Protein AF-A0A7W1D3F8-F1 (afdb_monomer_lite)

Sequence (54 aa):
MDDILQCPECVLRFTSRSELQQHLMLDHPRRDDDDPGKTHEHPLATPPEPRPGR

Radius of gyration: 20.87 Å; chains: 1; bounding box: 28×33×60 Å

Secondary structure (DSSP, 8-state):
---PEEPTTT--EESSHHHHHHHHHHHS---TTS-TT-----------------

Structure (mmCIF, N/CA/C/O backbone):
data_AF-A0A7W1D3F8-F1
#
_entry.id   AF-A0A7W1D3F8-F1
#
loop_
_atom_site.group_PDB
_atom_site.id
_atom_site.type_symbol
_atom_site.label_atom_id
_atom_site.label_alt_id
_atom_site.label_comp_id
_atom_site.label_asym_id
_atom_site.label_entity_id
_atom_site.label_seq_id
_atom_site.pdbx_PDB_ins_code
_atom_site.Cartn_x
_atom_site.Cartn_y
_atom_site.Cartn_z
_atom_site.occupancy
_atom_site.B_iso_or_equiv
_atom_site.auth_seq_id
_atom_site.auth_comp_id
_atom_site.auth_asym_id
_atom_site.auth_atom_id
_atom_site.pdbx_PDB_model_num
ATOM 1 N N . MET A 1 1 ? -16.089 -5.939 5.472 1.00 44.66 1 MET A N 1
ATOM 2 C CA . MET A 1 1 ? -15.676 -5.529 4.113 1.00 44.66 1 MET A CA 1
ATOM 3 C C . MET A 1 1 ? -14.201 -5.260 4.248 1.00 44.66 1 MET A C 1
ATOM 5 O O . MET A 1 1 ? -13.830 -4.243 4.817 1.00 44.66 1 MET A O 1
ATOM 9 N N . ASP A 1 2 ? -13.390 -6.240 3.885 1.00 64.25 2 ASP A N 1
ATOM 10 C CA . ASP A 1 2 ? -11.994 -6.314 4.293 1.00 64.25 2 ASP A CA 1
ATOM 11 C C . ASP A 1 2 ? -11.186 -6.425 3.006 1.00 64.25 2 ASP A C 1
ATOM 13 O O . ASP A 1 2 ? -10.724 -7.498 2.620 1.00 64.25 2 ASP A O 1
ATOM 17 N N . ASP A 1 3 ? -11.115 -5.312 2.277 1.00 80.88 3 ASP A N 1
ATOM 18 C CA . ASP A 1 3 ? -10.319 -5.180 1.060 1.00 80.88 3 ASP A CA 1
ATOM 19 C C . ASP A 1 3 ? -8.832 -5.125 1.441 1.00 80.88 3 ASP A C 1
ATOM 21 O O . ASP A 1 3 ? -8.188 -4.077 1.436 1.00 80.88 3 ASP A O 1
ATOM 25 N N . ILE A 1 4 ? -8.303 -6.283 1.840 1.00 85.62 4 ILE A N 1
ATOM 26 C CA . ILE A 1 4 ? -6.902 -6.471 2.202 1.00 85.62 4 ILE A CA 1
ATOM 27 C C . ILE A 1 4 ? -6.071 -6.459 0.920 1.00 85.62 4 ILE A C 1
ATOM 29 O O . ILE A 1 4 ? -6.254 -7.278 0.019 1.00 85.62 4 ILE A O 1
ATOM 33 N N . LEU A 1 5 ? -5.122 -5.535 0.856 1.00 88.88 5 LEU A N 1
ATOM 34 C CA . LEU A 1 5 ? -4.259 -5.322 -0.293 1.00 88.88 5 LEU A CA 1
ATOM 35 C C . LEU A 1 5 ? -2.940 -6.037 -0.066 1.00 88.88 5 LEU A C 1
ATOM 37 O O . LEU A 1 5 ? -2.237 -5.784 0.908 1.00 88.88 5 LEU A O 1
ATOM 41 N N . GLN A 1 6 ? -2.612 -6.947 -0.970 1.00 89.12 6 GLN A N 1
ATOM 42 C CA . GLN A 1 6 ? -1.422 -7.771 -0.860 1.00 89.12 6 GLN A CA 1
ATOM 43 C C . GLN A 1 6 ? -0.324 -7.257 -1.793 1.00 89.12 6 GLN A C 1
ATOM 45 O O . GLN A 1 6 ? -0.576 -7.008 -2.972 1.00 89.12 6 GLN A O 1
ATOM 50 N N . CYS A 1 7 ? 0.897 -7.126 -1.278 1.00 88.31 7 CYS A N 1
ATOM 51 C CA . CYS A 1 7 ? 2.062 -6.784 -2.081 1.00 88.31 7 CYS A CA 1
ATOM 52 C C . CYS A 1 7 ? 2.418 -7.952 -3.022 1.00 88.31 7 CYS A C 1
ATOM 54 O O . CYS A 1 7 ? 2.564 -9.081 -2.544 1.00 88.31 7 CYS A O 1
ATOM 56 N N . PRO A 1 8 ? 2.587 -7.719 -4.335 1.00 83.69 8 PRO A N 1
ATOM 57 C CA . PRO A 1 8 ? 2.964 -8.769 -5.283 1.00 83.69 8 PRO A CA 1
ATOM 58 C C . PRO A 1 8 ? 4.435 -9.199 -5.168 1.00 83.69 8 PRO A C 1
ATOM 60 O O . PRO A 1 8 ? 4.765 -10.308 -5.570 1.00 83.69 8 PRO A O 1
ATOM 63 N N . GLU A 1 9 ? 5.303 -8.355 -4.608 1.00 84.38 9 GLU A N 1
ATOM 64 C CA . GLU A 1 9 ? 6.743 -8.627 -4.506 1.00 84.38 9 GLU A CA 1
ATOM 65 C C . GLU A 1 9 ? 7.098 -9.463 -3.265 1.00 84.38 9 GLU A C 1
ATOM 67 O O . GLU A 1 9 ? 7.953 -10.343 -3.325 1.00 84.38 9 GLU A O 1
ATOM 72 N N . CYS A 1 10 ? 6.425 -9.220 -2.135 1.00 89.44 10 CYS A N 1
ATOM 73 C CA . CYS A 1 10 ? 6.741 -9.862 -0.852 1.00 89.44 10 CYS A CA 1
ATOM 74 C C . CYS A 1 10 ? 5.540 -10.503 -0.139 1.00 89.44 10 CYS A C 1
ATOM 76 O O . CYS A 1 10 ? 5.692 -11.035 0.959 1.00 89.44 10 CYS A O 1
ATOM 78 N N . VAL A 1 11 ? 4.344 -10.492 -0.746 1.00 86.88 11 VAL A N 1
ATOM 79 C CA . VAL A 1 11 ? 3.138 -11.189 -0.244 1.00 86.88 11 VAL A CA 1
ATOM 80 C C . VAL A 1 11 ? 2.612 -10.620 1.094 1.00 86.88 11 VAL A C 1
ATOM 82 O O . VAL A 1 11 ? 1.695 -11.175 1.702 1.00 86.88 11 VAL A O 1
ATOM 85 N N . LEU A 1 12 ? 3.132 -9.472 1.549 1.00 89.81 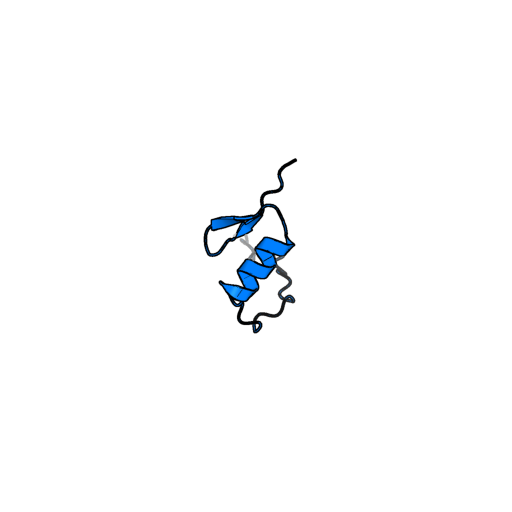12 LEU A N 1
ATOM 86 C CA . LEU A 1 12 ? 2.642 -8.770 2.739 1.00 89.81 12 LEU A CA 1
ATOM 87 C C . LEU A 1 12 ? 1.230 -8.225 2.524 1.00 89.81 12 LEU A C 1
ATOM 89 O O . LEU A 1 12 ? 0.892 -7.761 1.438 1.00 89.81 12 LEU A O 1
ATOM 93 N N . ARG A 1 13 ? 0.407 -8.282 3.571 1.00 91.44 13 ARG A N 1
ATOM 94 C CA . ARG A 1 13 ? -0.998 -7.866 3.547 1.00 91.44 13 ARG A CA 1
ATOM 95 C C . ARG A 1 13 ? -1.178 -6.560 4.303 1.00 91.44 13 ARG A C 1
ATOM 97 O O . ARG A 1 13 ? -0.775 -6.461 5.456 1.00 91.44 13 ARG A O 1
ATOM 104 N N . PHE A 1 14 ? -1.844 -5.611 3.664 1.00 90.31 14 PHE A N 1
ATOM 105 C CA . PHE A 1 14 ? -2.126 -4.284 4.189 1.00 90.31 14 PHE A CA 1
ATOM 106 C C . PHE A 1 14 ? -3.627 -4.034 4.203 1.00 90.31 14 PHE A C 1
ATOM 108 O O . PHE A 1 14 ? -4.361 -4.502 3.336 1.00 90.31 14 PHE A O 1
ATOM 115 N N . THR A 1 15 ? -4.086 -3.265 5.179 1.00 88.75 15 THR A N 1
ATOM 116 C CA . THR A 1 15 ? -5.497 -2.888 5.325 1.00 88.75 15 THR A CA 1
ATOM 117 C C . THR A 1 15 ? -5.871 -1.642 4.525 1.00 88.75 15 THR A C 1
ATOM 119 O O . THR A 1 15 ? -7.054 -1.353 4.369 1.00 88.75 15 THR A O 1
ATOM 122 N N . SER A 1 16 ? -4.878 -0.919 3.993 1.00 88.94 16 SER A N 1
ATOM 123 C CA . SER A 1 16 ? -5.081 0.332 3.259 1.00 88.94 16 SER A CA 1
ATOM 124 C C . SER A 1 16 ? -4.158 0.451 2.050 1.00 88.94 16 SER A C 1
ATOM 126 O O . SER A 1 16 ? -2.999 0.034 2.085 1.00 88.94 16 SER A O 1
ATOM 128 N N . ARG A 1 17 ? -4.640 1.125 0.993 1.00 87.12 17 ARG A N 1
ATOM 129 C CA . ARG A 1 17 ? -3.819 1.452 -0.191 1.00 87.12 17 ARG A CA 1
ATOM 130 C C . ARG A 1 17 ? -2.617 2.315 0.166 1.00 87.12 17 ARG A C 1
ATOM 132 O O . ARG A 1 17 ? -1.535 2.059 -0.343 1.00 87.12 17 ARG A O 1
ATOM 139 N N . SER A 1 18 ? -2.793 3.293 1.052 1.00 90.69 18 SER A N 1
ATOM 140 C CA . SER A 1 18 ? -1.716 4.194 1.474 1.00 90.69 18 SER A CA 1
ATOM 141 C C . SER A 1 18 ? -0.554 3.444 2.128 1.00 90.69 18 SER A C 1
ATOM 143 O O . SER A 1 18 ? 0.600 3.753 1.849 1.00 90.69 18 SER A O 1
ATOM 145 N N . GLU A 1 19 ? -0.854 2.438 2.956 1.00 90.56 19 GLU A N 1
ATOM 146 C CA . GLU A 1 19 ? 0.156 1.602 3.617 1.00 90.56 19 GLU A CA 1
ATOM 147 C C . GLU A 1 19 ? 0.900 0.731 2.603 1.00 90.56 19 GLU A C 1
ATOM 149 O O . GLU A 1 19 ? 2.128 0.742 2.584 1.00 90.56 19 GLU A O 1
ATOM 154 N N . LEU A 1 20 ? 0.178 0.057 1.696 1.00 91.38 20 LEU A N 1
ATOM 155 C CA . LEU A 1 20 ? 0.809 -0.716 0.623 1.00 91.38 20 LEU A CA 1
ATOM 156 C C . LEU A 1 20 ? 1.675 0.178 -0.280 1.00 91.38 20 LEU A C 1
ATOM 158 O O . LEU A 1 20 ? 2.765 -0.220 -0.671 1.00 91.38 20 LEU A O 1
ATOM 162 N N . GLN A 1 21 ? 1.225 1.390 -0.609 1.00 87.44 21 GLN A N 1
ATOM 163 C CA . GLN A 1 21 ? 1.987 2.297 -1.466 1.00 87.44 21 GLN A CA 1
ATOM 164 C C . GLN A 1 21 ? 3.277 2.774 -0.784 1.00 87.44 21 GLN A C 1
ATOM 166 O O . GLN A 1 21 ? 4.322 2.810 -1.426 1.00 87.44 21 GLN A O 1
ATOM 171 N N . GLN A 1 22 ? 3.229 3.117 0.508 1.00 90.88 22 GLN A N 1
ATOM 172 C CA . GLN A 1 22 ? 4.438 3.457 1.266 1.00 90.88 22 GLN A CA 1
ATOM 173 C C . GLN A 1 22 ? 5.388 2.267 1.383 1.00 90.88 22 GLN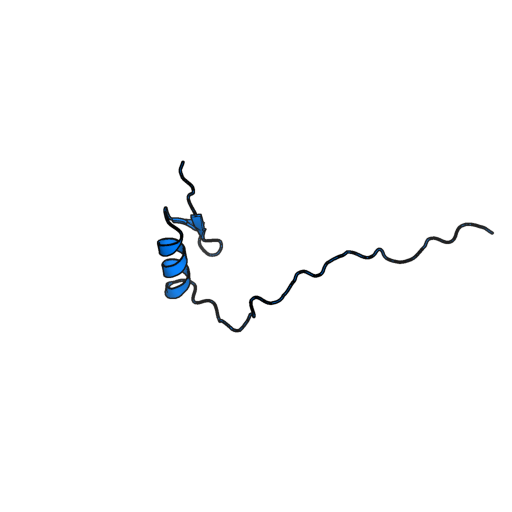 A C 1
ATOM 175 O O . GLN A 1 22 ? 6.588 2.438 1.184 1.00 90.88 22 GLN A O 1
ATOM 180 N N . HIS A 1 23 ? 4.851 1.070 1.638 1.00 92.62 23 HIS A N 1
ATOM 181 C CA . HIS A 1 23 ? 5.618 -0.174 1.628 1.00 92.62 23 HIS A CA 1
ATOM 182 C C . HIS A 1 23 ? 6.352 -0.359 0.299 1.00 92.62 23 HIS A C 1
ATOM 184 O O . HIS A 1 23 ? 7.559 -0.568 0.285 1.00 92.62 23 HIS A O 1
ATOM 190 N N . LEU A 1 24 ? 5.646 -0.201 -0.824 1.00 88.25 24 LEU A N 1
ATOM 191 C CA . LEU A 1 24 ? 6.257 -0.286 -2.146 1.00 88.25 24 LEU A CA 1
ATOM 192 C C . LEU A 1 24 ? 7.338 0.788 -2.330 1.00 88.25 24 LEU A C 1
ATOM 194 O O . LEU A 1 24 ? 8.420 0.466 -2.780 1.00 88.25 24 LEU A O 1
ATOM 198 N N . MET A 1 25 ? 7.121 2.041 -1.929 1.00 86.56 25 MET A N 1
ATOM 199 C CA . MET A 1 25 ? 8.137 3.094 -2.104 1.00 86.56 25 MET A CA 1
ATOM 200 C C . MET A 1 25 ? 9.417 2.873 -1.280 1.00 86.56 25 MET A C 1
ATOM 202 O O . MET A 1 25 ? 10.497 3.246 -1.735 1.00 86.56 25 MET A O 1
ATOM 206 N N . LEU A 1 26 ? 9.302 2.311 -0.074 1.00 89.75 26 LEU A N 1
ATOM 207 C CA . LEU A 1 26 ? 10.430 2.140 0.849 1.00 89.75 26 LEU A CA 1
ATOM 208 C C . LEU A 1 26 ? 11.159 0.803 0.659 1.00 89.75 26 LEU A C 1
ATOM 210 O O . LEU A 1 26 ? 12.387 0.776 0.696 1.00 89.75 26 LEU A O 1
ATOM 214 N N . ASP A 1 27 ? 10.406 -0.284 0.476 1.00 88.56 27 ASP A N 1
ATOM 215 C CA . ASP A 1 27 ? 10.922 -1.660 0.453 1.00 88.56 27 ASP A CA 1
ATOM 216 C C . ASP A 1 27 ? 11.080 -2.199 -0.977 1.00 88.56 27 ASP A C 1
ATOM 218 O O . ASP A 1 27 ? 12.034 -2.916 -1.276 1.00 88.56 27 ASP A O 1
ATOM 222 N N . HIS A 1 28 ? 10.199 -1.777 -1.891 1.00 87.75 28 HIS A N 1
ATOM 223 C CA . HIS A 1 28 ? 10.240 -2.131 -3.315 1.00 87.75 28 HIS A CA 1
ATOM 224 C C . HIS A 1 28 ? 10.398 -0.893 -4.195 1.00 87.75 28 HIS A C 1
ATOM 226 O O . HIS A 1 28 ? 9.509 -0.638 -5.015 1.00 87.75 28 HIS A O 1
ATOM 232 N N . PRO A 1 29 ? 11.470 -0.091 -4.025 1.00 74.88 29 PRO A N 1
ATOM 233 C CA . PRO A 1 29 ? 11.655 1.130 -4.792 1.00 74.88 29 PRO A CA 1
ATOM 234 C C . PRO A 1 29 ? 11.564 0.788 -6.277 1.00 74.88 29 PRO A C 1
ATOM 236 O O . PRO A 1 2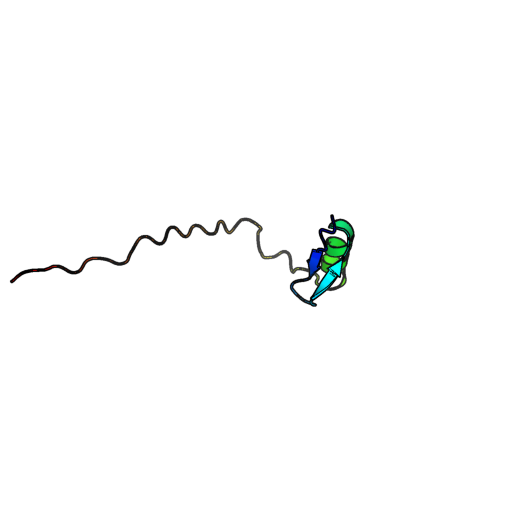9 ? 12.490 0.225 -6.872 1.00 74.88 29 PRO A O 1
ATOM 239 N N . ARG A 1 30 ? 10.397 1.078 -6.861 1.00 65.31 30 ARG A N 1
ATOM 240 C CA . ARG A 1 30 ? 10.133 0.834 -8.267 1.00 65.31 30 ARG A CA 1
ATOM 241 C C . ARG A 1 30 ? 11.131 1.725 -8.976 1.00 65.31 30 ARG A C 1
ATOM 243 O O . ARG A 1 30 ? 11.150 2.931 -8.768 1.00 65.31 30 ARG A O 1
ATOM 250 N N . ARG A 1 31 ? 12.024 1.132 -9.760 1.00 62.75 31 ARG A N 1
ATOM 251 C CA . ARG A 1 31 ? 12.798 1.920 -10.711 1.00 62.75 31 ARG A CA 1
ATOM 252 C C . ARG A 1 31 ? 11.764 2.508 -11.666 1.00 62.75 31 ARG A C 1
ATOM 254 O O . ARG A 1 31 ? 11.239 1.776 -12.499 1.00 62.75 31 ARG A O 1
ATOM 261 N N . ASP A 1 32 ? 11.415 3.776 -11.465 1.00 57.91 32 ASP A N 1
ATOM 262 C CA . ASP A 1 32 ? 10.498 4.591 -12.274 1.00 57.91 32 ASP A CA 1
ATOM 263 C C . ASP A 1 32 ? 11.015 4.810 -13.716 1.00 57.91 32 ASP A C 1
ATOM 265 O O . ASP A 1 32 ? 10.950 5.909 -14.252 1.00 57.91 32 ASP A O 1
ATOM 269 N N . ASP A 1 33 ? 11.550 3.770 -14.358 1.00 54.75 33 ASP A N 1
ATOM 270 C CA . ASP A 1 33 ? 11.918 3.783 -15.778 1.00 54.75 33 ASP A CA 1
ATOM 271 C C . ASP A 1 33 ? 10.888 3.035 -16.644 1.00 54.75 33 ASP A C 1
ATOM 273 O O . ASP A 1 33 ? 11.018 2.987 -17.861 1.00 54.75 33 ASP A O 1
ATOM 277 N N . ASP A 1 34 ? 9.835 2.471 -16.040 1.00 50.88 34 ASP A N 1
ATOM 278 C CA . ASP A 1 34 ? 8.735 1.842 -16.780 1.00 50.88 34 ASP A CA 1
ATOM 279 C C . ASP A 1 34 ? 7.460 2.687 -16.660 1.00 50.88 34 ASP A C 1
ATOM 281 O O . ASP A 1 34 ? 6.600 2.497 -15.790 1.00 50.88 34 ASP A O 1
ATOM 285 N N . ASP A 1 35 ? 7.444 3.694 -17.532 1.00 54.09 35 ASP A N 1
ATOM 286 C CA . ASP A 1 35 ? 6.301 4.395 -18.112 1.00 54.09 35 ASP A CA 1
ATOM 287 C C . ASP A 1 35 ? 4.941 3.688 -17.880 1.00 54.09 35 ASP A C 1
ATOM 289 O O . ASP A 1 35 ? 4.718 2.578 -18.373 1.00 54.09 35 ASP A O 1
ATOM 293 N N . PRO A 1 36 ? 3.968 4.3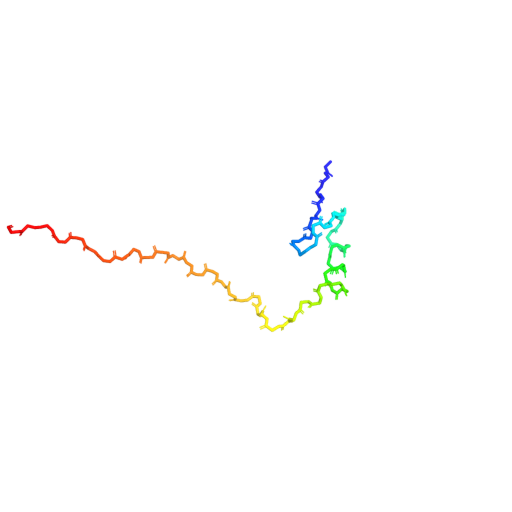14 -17.187 1.00 58.38 36 PRO A N 1
ATOM 294 C CA . PRO A 1 36 ? 2.603 3.798 -17.068 1.00 58.38 36 PRO A CA 1
ATOM 295 C C . PRO A 1 36 ? 1.797 4.009 -18.368 1.00 58.38 36 PRO A C 1
ATOM 297 O O . PRO A 1 36 ? 0.628 4.393 -18.325 1.00 58.38 36 PRO A O 1
ATOM 300 N N . GLY A 1 37 ? 2.419 3.788 -19.527 1.00 53.81 37 GLY A N 1
ATOM 301 C CA . GLY A 1 37 ? 1.862 4.026 -20.856 1.00 53.81 37 GLY A CA 1
ATOM 302 C C . GLY A 1 37 ? 1.974 2.833 -21.801 1.00 53.81 37 GLY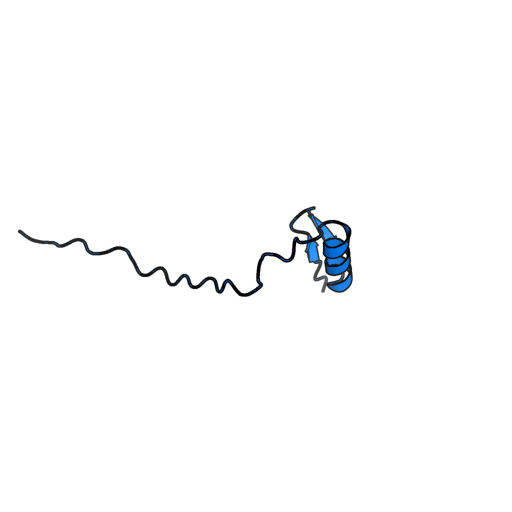 A C 1
ATOM 303 O O . GLY A 1 37 ? 1.574 2.951 -22.959 1.00 53.81 37 GLY A O 1
ATOM 304 N N . LYS A 1 38 ? 2.397 1.646 -21.338 1.00 52.81 38 LYS A N 1
ATOM 305 C CA . LYS A 1 38 ? 2.146 0.417 -22.102 1.00 52.81 38 LYS A CA 1
ATOM 306 C C . LYS A 1 38 ? 0.688 -0.003 -21.940 1.00 52.81 38 LYS A C 1
ATOM 308 O O . LYS A 1 38 ? 0.343 -0.927 -21.202 1.00 52.81 38 LYS A O 1
ATOM 313 N N . THR A 1 39 ? -0.177 0.691 -22.674 1.00 51.00 39 THR A N 1
ATOM 314 C CA . THR A 1 39 ? -1.405 0.102 -23.186 1.00 51.00 39 THR A CA 1
ATOM 315 C C . THR A 1 39 ? -1.036 -1.274 -23.725 1.00 51.00 39 THR A C 1
ATOM 317 O O . THR A 1 39 ? -0.224 -1.437 -24.638 1.00 51.00 39 THR A O 1
ATOM 320 N N . HIS A 1 40 ? -1.556 -2.305 -23.074 1.00 58.41 40 HIS A N 1
ATOM 321 C CA . HIS A 1 40 ? -1.534 -3.649 -23.611 1.00 58.41 40 HIS A CA 1
ATOM 322 C C . HIS A 1 40 ? -2.516 -3.656 -24.786 1.00 58.41 40 HIS A C 1
ATOM 324 O O . HIS A 1 40 ? -3.636 -4.150 -24.685 1.00 58.41 40 HIS A O 1
ATOM 330 N N . GLU A 1 41 ? -2.098 -3.047 -25.894 1.00 50.62 41 GLU A N 1
ATOM 331 C CA . GLU A 1 41 ? -2.724 -3.152 -27.204 1.00 50.62 41 GLU A CA 1
ATOM 332 C C . GLU A 1 41 ? -2.472 -4.585 -27.697 1.00 50.62 41 GLU A C 1
ATOM 334 O O . GLU A 1 41 ? -1.690 -4.830 -28.611 1.00 50.62 41 GLU A O 1
ATOM 339 N N . HIS A 1 42 ? -3.101 -5.568 -27.058 1.00 56.53 42 HIS A N 1
ATOM 340 C CA . HIS A 1 42 ? -3.313 -6.868 -27.671 1.00 56.53 42 HIS A CA 1
ATOM 341 C C . HIS A 1 42 ? -4.787 -6.988 -28.055 1.00 56.53 42 HIS A C 1
ATOM 343 O O . HIS A 1 42 ? -5.576 -7.612 -27.346 1.00 56.53 42 HIS A O 1
ATOM 349 N N . PRO A 1 43 ? -5.173 -6.517 -29.243 1.00 52.69 43 PRO A N 1
ATOM 350 C CA . PRO A 1 43 ? -5.977 -7.332 -30.116 1.00 52.69 43 PRO A CA 1
ATOM 351 C C . PRO A 1 43 ? -5.020 -8.299 -30.813 1.00 52.69 43 PRO A C 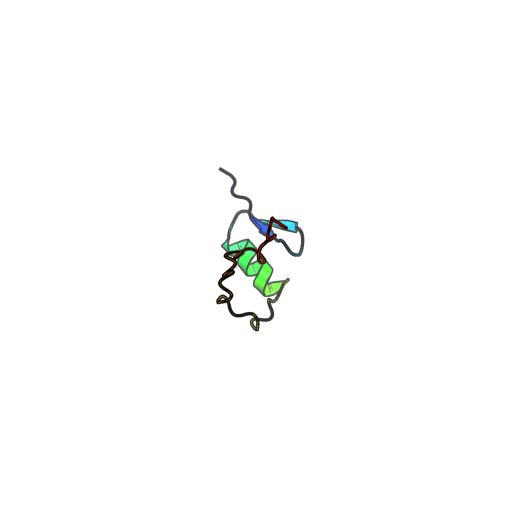1
ATOM 353 O O . PRO A 1 43 ? -4.301 -7.951 -31.747 1.00 52.69 43 PRO A O 1
ATOM 356 N N . LEU A 1 44 ? -5.020 -9.536 -30.324 1.00 59.25 44 LEU A N 1
ATOM 357 C CA . LEU A 1 44 ? -4.639 -10.724 -31.074 1.00 59.25 44 LEU A CA 1
ATOM 358 C C . LEU A 1 44 ? -5.424 -10.733 -32.399 1.00 59.25 44 LEU A C 1
ATOM 360 O O . LEU A 1 44 ? -6.523 -11.276 -32.476 1.00 59.25 44 LEU A O 1
ATOM 364 N N . ALA A 1 45 ? -4.883 -10.095 -33.435 1.00 56.34 45 ALA A N 1
ATOM 365 C CA . ALA A 1 45 ? -5.324 -10.285 -34.806 1.00 56.34 45 ALA A CA 1
ATOM 366 C C . ALA A 1 45 ? -4.590 -11.518 -35.349 1.00 56.34 45 ALA A C 1
ATOM 368 O O . ALA A 1 45 ? -3.414 -11.486 -35.697 1.00 56.34 45 ALA A O 1
ATOM 369 N N . THR A 1 46 ? -5.323 -12.621 -35.284 1.00 58.78 46 THR A N 1
ATOM 370 C CA . THR A 1 46 ? -5.147 -13.960 -35.847 1.00 58.78 46 THR A CA 1
ATOM 371 C C . THR A 1 46 ? -4.067 -14.113 -36.943 1.00 58.78 46 THR A C 1
ATOM 373 O O . THR A 1 46 ? -4.119 -13.397 -37.944 1.00 58.78 46 THR A O 1
ATOM 376 N N . PRO A 1 47 ? -3.136 -15.088 -36.834 1.00 69.62 47 PRO A N 1
ATOM 377 C CA . PRO A 1 47 ? -2.270 -15.483 -37.951 1.00 69.62 47 PRO A CA 1
ATOM 378 C C . PRO A 1 47 ? -3.074 -15.980 -39.181 1.00 69.62 47 PRO A C 1
ATOM 380 O O . PRO A 1 47 ? -4.206 -16.444 -39.025 1.00 69.62 47 PRO A O 1
ATOM 383 N N . PRO A 1 48 ? -2.510 -15.876 -40.403 1.00 62.00 48 PRO A N 1
ATOM 384 C CA . PRO A 1 48 ? -3.237 -16.010 -41.671 1.00 62.00 48 PRO A CA 1
ATOM 385 C C . PRO A 1 48 ? -3.598 -17.460 -42.064 1.00 62.00 48 PRO A C 1
ATOM 387 O O . PRO A 1 48 ? -2.808 -18.375 -41.872 1.00 62.00 48 PRO A O 1
ATOM 390 N N . GLU A 1 49 ? -4.799 -17.598 -42.644 1.00 53.72 49 GLU A N 1
ATOM 391 C CA . GLU A 1 49 ? -5.364 -18.631 -43.548 1.00 53.72 49 GLU A CA 1
ATOM 392 C C . GLU A 1 49 ? -4.850 -20.093 -43.535 1.00 53.72 49 GLU A C 1
ATOM 394 O O . GLU A 1 49 ? -3.686 -20.360 -43.828 1.00 53.72 49 GLU A O 1
ATOM 399 N N . PRO A 1 50 ? -5.769 -21.081 -43.532 1.00 67.00 50 PRO A N 1
ATOM 400 C CA . PRO A 1 50 ? -5.619 -22.286 -44.341 1.00 67.00 50 PRO A CA 1
ATOM 401 C C . PRO A 1 50 ? -6.438 -22.153 -45.635 1.00 67.00 50 PRO A C 1
ATOM 403 O O . PRO A 1 50 ? -7.665 -22.126 -45.600 1.00 67.00 50 PRO A O 1
ATOM 406 N N . ARG A 1 51 ? -5.770 -22.104 -46.795 1.00 64.50 51 ARG A N 1
ATOM 407 C CA . ARG A 1 51 ? -6.424 -22.222 -48.112 1.00 64.50 51 ARG A CA 1
ATOM 408 C C . ARG A 1 51 ? -6.897 -23.673 -48.303 1.00 64.50 51 ARG A C 1
ATOM 410 O O . ARG A 1 51 ? -6.036 -24.554 -48.321 1.00 64.50 51 ARG A O 1
ATOM 417 N N . PRO A 1 52 ? -8.195 -23.965 -48.501 1.00 72.31 52 PRO A N 1
ATOM 418 C CA . PRO A 1 52 ? -8.625 -25.287 -48.922 1.00 72.31 52 PRO A CA 1
ATOM 419 C C . PRO A 1 52 ? -8.875 -25.313 -50.436 1.00 72.31 52 PRO A C 1
ATOM 421 O O . PRO A 1 52 ? -9.618 -24.491 -50.967 1.00 72.31 52 PRO A O 1
ATOM 424 N N . GLY A 1 53 ? -8.308 -26.310 -51.116 1.00 65.31 53 GLY A N 1
ATOM 425 C CA . GLY A 1 53 ? -8.914 -26.857 -52.333 1.00 65.31 53 GLY A CA 1
ATOM 426 C C . GLY A 1 53 ? -8.059 -26.820 -53.597 1.00 65.31 53 GLY A C 1
ATOM 427 O O . GLY A 1 53 ? -8.199 -25.919 -54.422 1.00 65.31 53 GLY A O 1
ATOM 428 N N . ARG A 1 54 ? -7.268 -27.876 -53.802 1.00 63.59 54 ARG A N 1
ATOM 429 C CA . ARG A 1 54 ? -7.143 -28.529 -55.110 1.00 63.59 54 ARG A CA 1
ATOM 430 C C . ARG A 1 54 ? -7.214 -30.036 -54.913 1.00 63.59 54 ARG A C 1
ATOM 432 O O . ARG A 1 54 ? -6.655 -30.497 -53.896 1.00 63.59 54 ARG A O 1
#

Foldseek 3Di:
DQPWDADPVPRDTDRDPVVNVVCCVPVVVPPPPDDPPPPVPDPPPDDDDDDDDD

pLDDT: mean 73.23, std 15.56, range [44.66, 92.62]